Protein AF-A0AAD9HH23-F1 (afdb_monomer_lite)

Sequence (76 aa):
MLFKFYVLLISILAAELVTARTCIGAGIQCYYPKGRCAATCYSLDCVCPDTRAALGGSLEKSKCIDIFKAWGRHPC

Secondary structure (DSSP, 8-state):
--HHHHHHHHHHHGGGSS-----SSEEEEEEETTEEEEEEESSTT----SEEGGGTEE--EEEEE-HHHHHTS-B-

Organism: NCBI:txid1216348

pLDDT: mean 72.65, std 16.54, range [40.69, 92.31]

Radius of gyration: 15.16 Å; chains: 1; bounding box: 23×37×47 Å

Foldseek 3Di:
DVVVVVVVVVVVVVVQADDPQFDDQFKKKWDAPQDIAIDQHPDRNRGDDQFDVVRPTGTPGMDTHGNVVRVPTHHD

Structure (mmCIF, N/CA/C/O backbone):
data_AF-A0AAD9HH23-F1
#
_entry.id   AF-A0AAD9HH23-F1
#
loop_
_atom_site.group_PDB
_atom_site.id
_atom_site.type_symbol
_atom_site.label_atom_id
_atom_site.label_alt_id
_atom_site.label_comp_id
_atom_site.label_asym_id
_atom_site.label_entity_id
_atom_site.label_seq_id
_atom_site.pdbx_PDB_ins_code
_atom_site.Cartn_x
_atom_site.Cartn_y
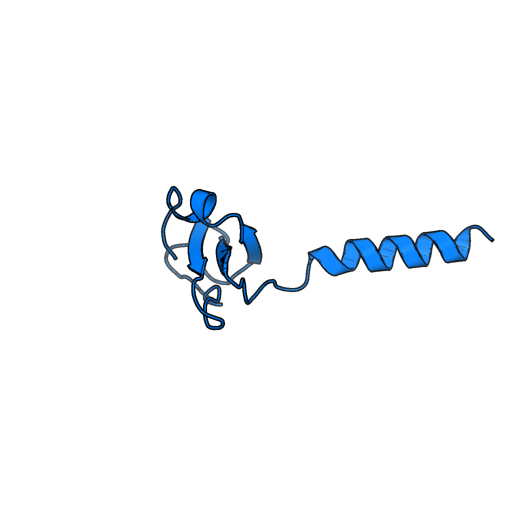_atom_site.Cartn_z
_atom_site.occupancy
_atom_site.B_iso_or_equiv
_atom_site.auth_seq_id
_atom_site.auth_comp_id
_atom_site.auth_asym_id
_atom_site.auth_atom_id
_atom_site.pdbx_PDB_model_num
ATOM 1 N N . MET A 1 1 ? -0.933 23.336 33.986 1.00 48.72 1 MET A N 1
ATOM 2 C CA . MET A 1 1 ? -1.469 21.977 33.724 1.00 48.72 1 MET A CA 1
ATOM 3 C C . MET A 1 1 ? -1.963 21.757 32.283 1.00 48.72 1 MET A C 1
ATOM 5 O O . MET A 1 1 ? -2.170 20.609 31.930 1.00 48.72 1 MET A O 1
ATOM 9 N N . LEU A 1 2 ? -2.070 22.781 31.416 1.00 51.41 2 LEU A N 1
ATOM 10 C CA . LEU A 1 2 ? -2.458 22.607 29.997 1.00 51.41 2 LEU A CA 1
ATOM 11 C C . LEU A 1 2 ? -1.372 21.981 29.096 1.00 51.41 2 LEU A C 1
ATOM 13 O O . LEU A 1 2 ? -1.688 21.271 28.147 1.00 51.41 2 LEU A O 1
ATOM 17 N N . PHE A 1 3 ? -0.092 22.218 29.395 1.00 47.34 3 PHE A N 1
ATOM 18 C CA . PHE A 1 3 ? 1.022 21.825 28.516 1.00 47.34 3 PHE A CA 1
ATOM 19 C C . PHE A 1 3 ? 1.200 20.300 28.389 1.00 47.34 3 PHE A C 1
ATOM 21 O O . PHE A 1 3 ? 1.603 19.804 27.344 1.00 47.34 3 PHE A O 1
ATOM 28 N N . LYS A 1 4 ? 0.846 19.539 29.435 1.00 49.03 4 LYS A N 1
ATOM 29 C CA . LYS A 1 4 ? 0.947 18.069 29.440 1.00 49.03 4 LYS A CA 1
ATOM 30 C C . LYS A 1 4 ? -0.141 17.390 28.599 1.00 49.03 4 LYS A C 1
ATOM 32 O O . LYS A 1 4 ? 0.102 16.315 28.067 1.00 49.03 4 LYS A O 1
ATOM 37 N N . PHE A 1 5 ? -1.305 18.026 28.448 1.00 54.03 5 PHE A N 1
ATOM 38 C CA . PHE A 1 5 ? -2.414 17.498 27.644 1.00 54.03 5 PHE A CA 1
ATOM 39 C C . PHE A 1 5 ? -2.137 17.624 26.140 1.00 54.03 5 PHE A C 1
ATOM 41 O O . PHE A 1 5 ? -2.429 16.709 25.376 1.00 54.03 5 PHE A O 1
ATOM 48 N N . TYR A 1 6 ? -1.506 18.729 25.727 1.00 52.62 6 TYR A N 1
ATOM 49 C CA . TYR A 1 6 ? -1.145 18.969 24.327 1.00 52.62 6 TYR A CA 1
ATOM 50 C C . TYR A 1 6 ? -0.071 18.007 23.816 1.00 52.62 6 TYR A C 1
ATOM 52 O O . TYR A 1 6 ? -0.190 17.492 22.709 1.00 52.62 6 TYR A O 1
ATOM 60 N N . VAL A 1 7 ? 0.945 17.711 24.632 1.00 55.66 7 VAL A N 1
ATOM 61 C CA . VAL A 1 7 ? 1.997 16.751 24.259 1.00 55.66 7 VAL A CA 1
ATOM 62 C C . VAL A 1 7 ? 1.414 15.346 24.075 1.00 55.66 7 VAL A C 1
ATOM 64 O O . VAL A 1 7 ? 1.770 14.671 23.116 1.00 55.66 7 VAL A O 1
ATOM 67 N N . LEU A 1 8 ? 0.455 14.944 24.920 1.00 53.56 8 LEU A N 1
ATOM 68 C CA . LEU A 1 8 ? -0.225 13.653 24.789 1.00 53.56 8 LEU A CA 1
ATOM 69 C C . LEU A 1 8 ? -1.075 13.571 23.507 1.00 53.56 8 LEU A C 1
ATOM 71 O O . LEU A 1 8 ? -1.055 12.550 22.827 1.00 53.56 8 LEU A O 1
ATOM 75 N N . LEU A 1 9 ? -1.779 14.652 23.143 1.00 50.94 9 LEU A N 1
ATOM 76 C CA . LEU A 1 9 ? -2.579 14.709 21.911 1.00 50.94 9 LEU A CA 1
ATOM 77 C C . LEU A 1 9 ? -1.714 14.623 20.641 1.00 50.94 9 LEU A C 1
ATOM 79 O O . LEU A 1 9 ? -2.095 13.958 19.680 1.00 50.94 9 LEU A O 1
ATOM 83 N N . ILE A 1 10 ? -0.538 15.260 20.642 1.00 51.12 10 ILE A N 1
ATOM 84 C CA . ILE A 1 10 ? 0.394 15.239 19.502 1.00 51.12 10 ILE A CA 1
ATOM 85 C C . ILE A 1 10 ? 0.998 13.837 19.314 1.00 51.12 10 ILE A C 1
ATOM 87 O O . ILE A 1 10 ? 1.175 13.394 18.180 1.00 51.12 10 ILE A O 1
ATOM 91 N N . SER A 1 11 ? 1.250 13.098 20.401 1.00 47.66 11 SER A N 1
ATOM 92 C CA . SER A 1 11 ? 1.711 11.705 20.320 1.00 47.66 11 SER A CA 1
ATOM 93 C C . SER A 1 11 ? 0.658 10.755 19.735 1.00 47.66 11 SER A C 1
ATOM 95 O O . SER A 1 11 ? 1.022 9.802 19.053 1.00 47.66 11 SER A O 1
ATOM 97 N N . ILE A 1 12 ? -0.636 11.019 19.958 1.00 49.28 12 ILE A N 1
ATOM 98 C CA . ILE A 1 12 ? -1.729 10.186 19.427 1.00 49.28 12 ILE A CA 1
ATOM 99 C C . ILE A 1 12 ? -1.944 10.455 17.928 1.00 49.28 12 ILE A C 1
ATOM 101 O O . ILE A 1 12 ? -2.141 9.508 17.172 1.00 49.28 12 ILE A O 1
ATOM 105 N N . LEU A 1 13 ? -1.820 11.707 17.464 1.00 42.69 13 LEU A N 1
ATOM 106 C CA . LEU A 1 13 ? -1.892 12.019 16.026 1.00 42.69 13 LEU A CA 1
ATOM 107 C C . LEU A 1 13 ? -0.673 11.502 15.240 1.00 42.69 13 LEU A C 1
ATOM 109 O O . LEU A 1 13 ? -0.796 11.154 14.067 1.00 42.69 13 LEU A O 1
ATOM 113 N N . ALA A 1 14 ? 0.502 11.410 15.871 1.00 41.09 14 ALA A N 1
ATOM 114 C CA . ALA A 1 14 ? 1.705 10.865 15.237 1.00 41.09 14 ALA A CA 1
ATOM 115 C C . ALA A 1 14 ? 1.662 9.333 15.046 1.00 41.09 14 ALA A C 1
ATOM 117 O O . ALA A 1 14 ? 2.426 8.795 14.243 1.00 41.09 14 ALA A O 1
ATOM 118 N N . ALA A 1 15 ? 0.751 8.629 15.727 1.00 41.91 15 ALA A N 1
ATOM 119 C CA . ALA A 1 15 ? 0.541 7.194 15.535 1.00 41.91 15 ALA A CA 1
ATOM 120 C C . ALA A 1 15 ? -0.177 6.856 14.211 1.00 41.91 15 ALA A C 1
ATOM 122 O O . ALA A 1 15 ? -0.181 5.700 13.797 1.00 41.91 15 ALA A O 1
ATOM 123 N N . GLU A 1 16 ? -0.741 7.841 13.500 1.00 42.38 16 GLU A N 1
ATOM 124 C CA . GLU A 1 16 ? -1.478 7.603 12.248 1.00 42.38 16 GLU A CA 1
ATOM 125 C C . GLU A 1 16 ? -0.603 7.589 10.980 1.00 42.38 16 GLU A C 1
ATOM 127 O O . GLU A 1 16 ? -1.118 7.407 9.867 1.00 42.38 16 GLU A O 1
ATOM 132 N N . LEU A 1 17 ? 0.714 7.782 11.113 1.00 40.69 17 LEU A N 1
ATOM 133 C CA . LEU A 1 17 ? 1.630 7.861 9.968 1.00 40.69 17 LEU A CA 1
ATOM 134 C C . LEU A 1 17 ? 2.575 6.663 9.820 1.00 40.69 17 LEU A C 1
ATOM 136 O O . LEU A 1 17 ? 3.190 6.495 8.768 1.00 40.69 17 LEU A O 1
ATOM 140 N N . VAL A 1 18 ? 2.657 5.793 10.826 1.00 46.09 18 VAL A N 1
ATOM 141 C CA . VAL A 1 18 ? 3.537 4.621 10.801 1.00 46.09 18 VAL A CA 1
ATOM 142 C C . VAL A 1 18 ? 2.755 3.413 10.293 1.00 46.09 18 VAL A C 1
ATOM 144 O O . VAL A 1 18 ? 2.115 2.689 11.045 1.00 46.09 18 VAL A O 1
ATOM 147 N N . THR A 1 19 ? 2.809 3.231 8.973 1.00 47.97 19 THR A N 1
ATOM 148 C CA . THR A 1 19 ? 2.891 1.920 8.314 1.00 47.97 19 THR A CA 1
ATOM 149 C C . THR A 1 19 ? 2.069 0.800 8.959 1.00 47.97 19 THR A C 1
ATOM 151 O O . THR A 1 19 ? 2.618 -0.080 9.625 1.00 47.97 19 THR A O 1
ATOM 154 N N . ALA A 1 20 ? 0.779 0.718 8.639 1.00 52.41 20 ALA A N 1
ATOM 155 C CA . ALA A 1 20 ? 0.154 -0.598 8.567 1.00 52.41 20 ALA A CA 1
ATOM 156 C C . ALA A 1 20 ? 0.758 -1.310 7.348 1.00 52.41 20 ALA A C 1
ATOM 158 O O . ALA A 1 20 ? 0.198 -1.295 6.252 1.00 52.41 20 ALA A O 1
ATOM 159 N N . ARG A 1 21 ? 1.998 -1.790 7.497 1.00 54.34 21 ARG A N 1
ATOM 160 C CA . ARG A 1 21 ? 2.658 -2.643 6.509 1.00 54.34 21 ARG A CA 1
ATOM 161 C C . ARG A 1 21 ? 1.991 -4.005 6.490 1.00 54.34 21 ARG A C 1
ATOM 163 O O . ARG A 1 21 ? 2.007 -4.620 5.449 1.00 54.34 21 ARG A O 1
ATOM 170 N N . THR A 1 22 ? 1.363 -4.418 7.585 1.00 57.50 22 THR A N 1
ATOM 171 C CA . THR A 1 22 ? 0.643 -5.679 7.715 1.00 57.50 22 THR A CA 1
ATOM 172 C C . THR A 1 22 ? -0.796 -5.408 8.150 1.00 57.50 22 THR A C 1
ATOM 174 O O . THR A 1 22 ? -1.056 -4.567 9.011 1.00 57.50 22 THR A O 1
ATOM 177 N N . CYS A 1 23 ? -1.746 -6.111 7.536 1.00 68.75 23 CYS A N 1
ATOM 178 C CA . CYS A 1 23 ? -3.161 -6.079 7.901 1.00 68.75 23 CYS A CA 1
ATOM 179 C C . CYS A 1 23 ? -3.631 -7.525 8.037 1.00 68.75 23 CYS A C 1
ATOM 181 O O . CYS A 1 23 ? -3.629 -8.250 7.055 1.00 68.75 23 CYS A O 1
ATOM 183 N N . ILE A 1 24 ? -3.994 -7.976 9.236 1.00 64.62 24 ILE A N 1
ATOM 184 C CA . ILE A 1 24 ? -4.371 -9.380 9.468 1.00 64.62 24 ILE A CA 1
ATOM 185 C C . ILE A 1 24 ? -5.892 -9.491 9.431 1.00 64.62 24 ILE A C 1
ATOM 187 O O . ILE A 1 24 ? -6.571 -8.757 10.146 1.00 64.62 24 ILE A O 1
ATOM 191 N N . GLY A 1 25 ? -6.430 -10.398 8.609 1.00 64.69 25 GLY A N 1
ATOM 192 C CA . GLY A 1 25 ? -7.879 -10.626 8.514 1.00 64.69 25 GLY A CA 1
ATOM 193 C C . GLY A 1 25 ? -8.652 -9.444 7.920 1.00 64.69 25 GLY A C 1
ATOM 194 O O . GLY A 1 25 ? -9.847 -9.292 8.159 1.00 64.69 25 GLY A O 1
ATOM 195 N N . ALA A 1 26 ? -7.962 -8.588 7.170 1.00 78.69 26 ALA A N 1
ATOM 196 C CA . ALA A 1 26 ? -8.481 -7.345 6.614 1.00 78.69 26 ALA A CA 1
ATOM 197 C C . ALA A 1 26 ? -8.003 -7.182 5.162 1.00 78.69 26 ALA A C 1
ATOM 199 O O . ALA A 1 26 ? -7.393 -8.075 4.585 1.00 78.69 26 ALA A O 1
ATOM 200 N N . GLY A 1 27 ? -8.288 -6.048 4.536 1.00 83.50 27 GLY A N 1
ATOM 201 C CA . GLY A 1 27 ? -7.601 -5.616 3.325 1.00 83.50 27 GLY A CA 1
ATOM 202 C C . GLY A 1 27 ? -6.514 -4.592 3.637 1.00 83.50 27 GLY A C 1
ATOM 203 O O . GLY A 1 27 ? -6.576 -3.897 4.649 1.00 83.50 27 GLY A O 1
ATOM 204 N N . ILE A 1 28 ? -5.545 -4.437 2.747 1.00 86.19 28 ILE A N 1
ATOM 205 C CA . ILE A 1 28 ? -4.572 -3.344 2.772 1.00 86.19 28 ILE A CA 1
ATOM 206 C C . ILE A 1 28 ? -4.803 -2.444 1.564 1.00 86.19 28 ILE A C 1
ATOM 208 O O . ILE A 1 28 ? -5.061 -2.930 0.469 1.00 86.19 28 ILE A O 1
ATOM 212 N N . GLN A 1 29 ? -4.738 -1.129 1.752 1.00 88.94 29 GLN A N 1
ATOM 213 C CA . GLN A 1 29 ? -4.764 -0.143 0.680 1.00 88.94 29 GLN A CA 1
ATOM 214 C C . GLN A 1 29 ? -3.449 0.636 0.647 1.00 88.94 29 GLN A C 1
ATOM 216 O O . GLN A 1 29 ? -3.079 1.277 1.630 1.00 88.94 29 GLN A O 1
ATOM 221 N N . CYS A 1 30 ? -2.807 0.633 -0.517 1.00 88.56 30 CYS A N 1
ATOM 222 C CA . CYS A 1 30 ? -1.528 1.274 -0.787 1.00 88.56 30 CYS A CA 1
ATOM 223 C C . CYS A 1 30 ? -1.734 2.513 -1.663 1.00 88.56 30 CYS A C 1
ATOM 225 O O . CYS A 1 30 ? -2.515 2.483 -2.620 1.00 88.56 30 CYS A O 1
ATOM 227 N N . TYR A 1 31 ? -1.035 3.593 -1.334 1.00 90.19 31 TYR A N 1
ATOM 228 C CA . TYR A 1 31 ? -1.078 4.878 -2.021 1.00 90.19 31 TYR A CA 1
ATOM 229 C C . TYR A 1 31 ? 0.284 5.181 -2.639 1.00 90.19 31 TYR A C 1
ATOM 231 O O . TYR A 1 31 ? 1.309 5.066 -1.970 1.00 90.19 31 TYR A O 1
ATOM 239 N N . TYR A 1 32 ? 0.260 5.565 -3.909 1.00 91.31 32 TYR A N 1
ATOM 240 C CA . TYR A 1 32 ? 1.414 5.904 -4.730 1.00 91.31 32 TYR A CA 1
ATOM 241 C C . TYR A 1 32 ? 1.136 7.218 -5.483 1.00 91.31 32 TYR A C 1
ATOM 243 O O . TYR A 1 32 ? -0.036 7.575 -5.660 1.00 91.31 32 TYR A O 1
ATOM 251 N N . PRO A 1 33 ? 2.165 7.875 -6.051 1.00 92.31 33 PRO A N 1
ATOM 252 C CA . PRO A 1 33 ? 2.031 9.221 -6.612 1.00 92.31 33 PRO A CA 1
ATOM 253 C C . PRO A 1 33 ? 0.970 9.362 -7.710 1.00 92.31 33 PRO A C 1
ATOM 255 O O . PRO A 1 33 ? 0.362 10.417 -7.872 1.00 92.31 33 PRO A O 1
ATOM 258 N N . LYS A 1 34 ? 0.745 8.305 -8.499 1.00 91.69 34 LYS A N 1
ATOM 259 C CA . LYS A 1 34 ? -0.208 8.303 -9.622 1.00 91.69 34 LYS A CA 1
ATOM 260 C C . LYS A 1 34 ? -1.434 7.431 -9.379 1.00 91.69 34 LYS A C 1
ATOM 262 O O . LYS A 1 34 ? -2.252 7.274 -10.283 1.00 91.69 34 LYS A O 1
ATOM 267 N N . GLY A 1 35 ? -1.592 6.842 -8.194 1.00 90.62 35 GLY A N 1
ATOM 268 C CA . GLY A 1 35 ? -2.760 6.013 -7.933 1.00 90.62 35 GLY A CA 1
ATOM 269 C C . GLY A 1 35 ? -2.715 5.217 -6.642 1.00 90.62 35 GLY A C 1
ATOM 270 O O . GLY A 1 35 ? -1.889 5.407 -5.760 1.00 90.62 35 GLY A O 1
ATOM 271 N N . ARG A 1 36 ? -3.667 4.300 -6.516 1.00 90.31 36 ARG A N 1
ATOM 272 C CA . ARG A 1 36 ? -3.833 3.474 -5.322 1.00 90.31 36 ARG A CA 1
ATOM 273 C C . ARG A 1 36 ? -4.205 2.058 -5.715 1.00 90.31 36 ARG A C 1
ATOM 275 O O . ARG A 1 36 ? -4.931 1.867 -6.688 1.00 90.31 36 ARG A O 1
ATOM 282 N N . CYS A 1 37 ? -3.767 1.092 -4.925 1.00 87.38 37 CYS A N 1
ATOM 283 C CA . CYS A 1 37 ? -4.190 -0.297 -5.052 1.00 87.38 37 CYS A CA 1
ATOM 284 C C . CYS A 1 37 ? -4.658 -0.841 -3.705 1.00 87.38 37 CYS A C 1
ATOM 286 O O . CYS A 1 37 ? -4.462 -0.193 -2.674 1.00 87.38 37 CYS A O 1
ATOM 288 N N . ALA A 1 38 ? -5.315 -1.994 -3.707 1.00 88.88 38 ALA A N 1
ATOM 289 C CA . ALA A 1 38 ? -5.621 -2.727 -2.495 1.00 88.88 38 ALA A CA 1
ATOM 290 C C . ALA A 1 38 ? -5.463 -4.237 -2.686 1.00 88.88 38 ALA A C 1
ATOM 292 O O . ALA A 1 38 ? -5.684 -4.743 -3.780 1.00 88.88 38 ALA A O 1
ATOM 293 N N . ALA A 1 39 ? -5.132 -4.947 -1.613 1.00 84.19 39 ALA A N 1
ATOM 294 C CA . ALA A 1 39 ? -5.094 -6.405 -1.573 1.00 84.19 39 ALA A CA 1
ATOM 295 C C . ALA A 1 39 ? -5.884 -6.927 -0.372 1.00 84.19 39 ALA A C 1
ATOM 297 O O . ALA A 1 39 ? -5.991 -6.261 0.658 1.00 84.19 39 ALA A O 1
ATOM 298 N N . THR A 1 40 ? -6.452 -8.122 -0.508 1.00 83.62 40 THR A N 1
ATOM 299 C CA . THR A 1 40 ? -7.028 -8.869 0.614 1.00 83.62 40 THR A CA 1
ATOM 300 C C . THR A 1 40 ? -5.936 -9.613 1.359 1.00 83.62 40 THR A C 1
ATOM 302 O O . THR A 1 40 ? -5.167 -10.353 0.749 1.00 83.62 40 THR A O 1
ATOM 305 N N . CYS A 1 41 ? -5.912 -9.468 2.675 1.00 77.69 41 CYS A N 1
ATOM 306 C CA . CYS A 1 41 ? -4.872 -9.996 3.532 1.00 77.69 41 CYS A CA 1
ATOM 307 C C . CYS A 1 41 ? -5.419 -11.091 4.449 1.00 77.69 41 CYS A C 1
ATOM 309 O O . CYS A 1 41 ? -5.912 -10.830 5.549 1.00 77.69 41 CYS A O 1
ATOM 311 N N . TYR A 1 42 ? -5.328 -12.336 3.982 1.00 72.25 42 TYR A 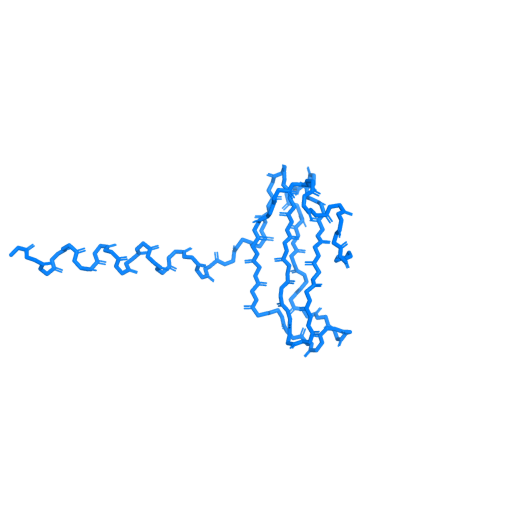N 1
ATOM 312 C CA . TYR A 1 42 ? -5.689 -13.519 4.772 1.00 72.25 42 TYR A CA 1
ATOM 313 C C . TYR A 1 42 ? -4.527 -14.027 5.638 1.00 72.25 42 TYR A C 1
ATOM 315 O O . TYR A 1 42 ? -4.749 -14.782 6.580 1.00 72.25 42 TYR A O 1
ATOM 323 N N . SER A 1 43 ? -3.299 -13.601 5.330 1.00 66.50 43 SER A N 1
ATOM 324 C CA . SER A 1 43 ? -2.063 -13.985 6.012 1.00 66.50 43 SER A CA 1
ATOM 325 C C . SER A 1 43 ? -1.304 -12.765 6.545 1.00 66.50 43 SER A C 1
ATOM 327 O O . SER A 1 43 ? -1.525 -11.629 6.119 1.00 66.50 43 SER A O 1
ATOM 329 N N . LEU A 1 44 ? -0.390 -13.023 7.486 1.00 65.12 44 LEU A N 1
ATOM 330 C CA . LEU A 1 44 ? 0.509 -12.028 8.087 1.00 65.12 44 LEU A CA 1
ATOM 331 C C . LEU A 1 44 ? 1.434 -11.349 7.061 1.00 65.12 44 LEU A C 1
ATOM 333 O O . LEU A 1 44 ? 1.890 -10.235 7.303 1.00 65.12 44 LEU A O 1
ATOM 337 N N . ASP A 1 45 ? 1.665 -11.993 5.917 1.00 66.88 45 ASP A N 1
ATOM 338 C CA . ASP A 1 45 ? 2.607 -11.556 4.877 1.00 66.88 45 ASP A CA 1
ATOM 339 C C . ASP A 1 45 ? 2.016 -10.541 3.891 1.00 66.88 45 ASP A C 1
ATOM 341 O O . ASP A 1 45 ? 2.655 -10.158 2.911 1.00 66.88 45 ASP A O 1
ATOM 345 N N . CYS A 1 46 ? 0.777 -10.107 4.111 1.00 74.31 46 CYS A N 1
ATOM 346 C CA . CYS A 1 46 ? 0.136 -9.154 3.223 1.00 74.31 46 CYS A CA 1
ATOM 347 C C . CYS A 1 46 ? 0.666 -7.739 3.463 1.00 74.31 46 CYS A C 1
ATOM 349 O O . CYS A 1 46 ? 0.268 -7.061 4.418 1.00 74.31 46 CYS A O 1
ATOM 351 N N . VAL A 1 47 ? 1.553 -7.309 2.566 1.00 79.75 47 VAL A N 1
ATOM 352 C CA . VAL A 1 47 ? 2.253 -6.028 2.638 1.00 79.75 47 VAL A CA 1
ATOM 353 C C . VAL A 1 47 ? 2.098 -5.201 1.366 1.00 79.75 47 VAL A C 1
ATOM 355 O O . VAL A 1 47 ? 1.962 -5.733 0.265 1.00 79.75 47 VAL A O 1
ATOM 358 N N . CYS A 1 48 ? 2.134 -3.874 1.507 1.00 84.44 48 CYS A N 1
ATOM 359 C CA . CYS A 1 48 ? 2.237 -2.983 0.353 1.00 84.44 48 CYS A CA 1
ATOM 360 C C . CYS A 1 48 ? 3.641 -3.076 -0.254 1.00 84.44 48 CYS A C 1
ATOM 362 O O . CYS A 1 48 ? 4.610 -2.930 0.494 1.00 84.44 48 CYS A O 1
ATOM 364 N N . PRO A 1 49 ? 3.780 -3.228 -1.582 1.00 85.06 49 PRO A N 1
ATOM 365 C CA . PRO A 1 49 ? 5.091 -3.158 -2.207 1.00 85.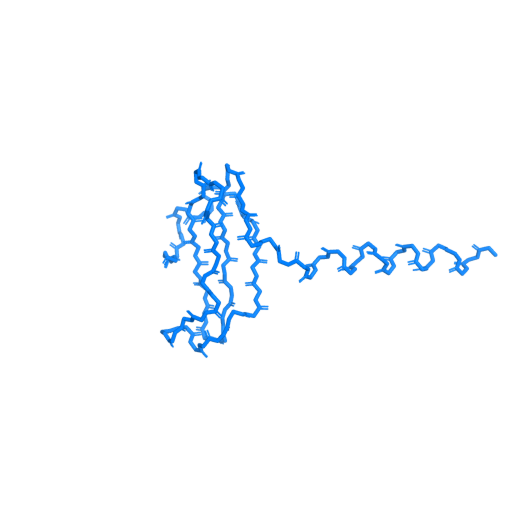06 49 PRO A CA 1
ATOM 366 C C . PRO A 1 49 ? 5.679 -1.752 -2.037 1.00 85.06 49 PRO A C 1
ATOM 368 O O . PRO A 1 49 ? 4.989 -0.757 -2.279 1.00 85.06 49 PRO A O 1
ATOM 371 N N . ASP A 1 50 ? 6.954 -1.661 -1.648 1.00 84.12 50 ASP A N 1
ATOM 372 C CA . ASP A 1 50 ? 7.623 -0.374 -1.404 1.00 84.12 50 ASP A CA 1
ATOM 373 C C . ASP A 1 50 ? 7.706 0.490 -2.673 1.00 84.12 50 ASP A C 1
ATOM 375 O O . ASP A 1 50 ? 7.764 1.714 -2.589 1.00 84.12 50 ASP A O 1
ATOM 379 N N . THR A 1 51 ? 7.673 -0.127 -3.858 1.00 85.19 51 THR A N 1
ATOM 380 C CA . THR A 1 51 ? 7.644 0.567 -5.151 1.00 85.19 51 THR A CA 1
ATOM 381 C C . THR A 1 51 ? 6.672 -0.093 -6.123 1.00 85.19 51 THR A C 1
ATOM 383 O O . THR A 1 51 ? 6.563 -1.315 -6.209 1.00 85.19 51 THR A O 1
ATOM 386 N N . ARG A 1 52 ? 5.965 0.731 -6.900 1.00 86.69 52 ARG A N 1
ATOM 387 C CA . ARG A 1 52 ? 5.099 0.299 -7.999 1.00 86.69 52 ARG A CA 1
ATOM 388 C C . ARG A 1 52 ? 5.244 1.279 -9.159 1.00 86.69 52 ARG A C 1
ATOM 390 O O . ARG A 1 52 ? 4.621 2.339 -9.186 1.00 86.69 52 ARG A O 1
ATOM 397 N N . ALA A 1 53 ? 6.071 0.915 -10.140 1.00 89.00 53 ALA A N 1
ATOM 398 C CA . ALA A 1 53 ? 6.366 1.766 -11.298 1.00 89.00 53 ALA A CA 1
ATOM 399 C C . ALA A 1 53 ? 5.092 2.190 -12.053 1.00 89.00 53 ALA A C 1
ATOM 401 O O . ALA A 1 53 ? 4.931 3.362 -12.389 1.00 89.00 53 ALA A O 1
ATOM 402 N N . ALA A 1 54 ? 4.139 1.264 -12.216 1.00 87.50 54 ALA A N 1
A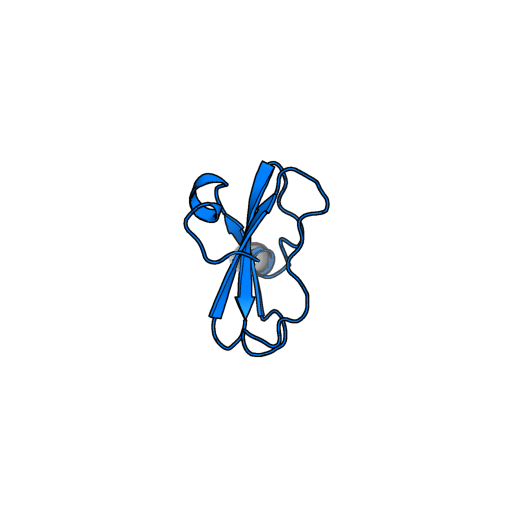TOM 403 C CA . ALA A 1 54 ? 2.844 1.528 -12.845 1.00 87.50 54 ALA A CA 1
ATOM 404 C C . ALA A 1 54 ? 2.009 2.605 -12.123 1.00 87.50 54 ALA A C 1
ATOM 406 O O . ALA A 1 54 ? 1.188 3.263 -12.755 1.00 87.50 54 ALA A O 1
ATOM 407 N N . LEU A 1 55 ? 2.228 2.812 -10.818 1.00 88.19 55 LEU A N 1
ATOM 408 C CA . LEU A 1 55 ? 1.533 3.822 -10.014 1.00 88.19 55 LEU A CA 1
ATOM 409 C C . LEU A 1 55 ? 2.431 5.011 -9.637 1.00 88.19 55 LEU A C 1
ATOM 411 O O . LEU A 1 55 ? 2.083 5.792 -8.756 1.00 88.19 55 LEU A O 1
ATOM 415 N N . GLY A 1 56 ? 3.551 5.204 -10.336 1.00 89.94 56 GLY A N 1
ATOM 416 C CA . GLY A 1 56 ? 4.375 6.406 -10.204 1.00 89.94 56 GLY A CA 1
ATOM 417 C C . GLY A 1 56 ? 5.543 6.309 -9.227 1.00 89.94 56 GLY A C 1
ATOM 418 O O . GLY A 1 56 ? 6.181 7.329 -8.995 1.00 89.94 56 GLY A O 1
ATOM 419 N N . GLY A 1 57 ? 5.862 5.120 -8.704 1.00 88.88 57 GLY A N 1
ATOM 420 C CA . GLY A 1 57 ? 7.096 4.896 -7.945 1.00 88.88 57 GLY A CA 1
ATOM 421 C C . GLY A 1 57 ? 6.854 4.460 -6.506 1.00 88.88 57 GLY A C 1
ATOM 422 O O . GLY A 1 57 ? 6.176 3.461 -6.278 1.00 88.88 57 GLY A O 1
ATOM 423 N N . SER A 1 58 ? 7.479 5.147 -5.554 1.00 89.75 58 SER A N 1
ATOM 424 C CA . SER A 1 58 ? 7.543 4.724 -4.152 1.00 89.75 58 SER A CA 1
ATOM 425 C C . SER A 1 58 ? 6.201 4.806 -3.429 1.00 89.75 58 SER A C 1
ATOM 427 O O . SER A 1 58 ? 5.376 5.671 -3.716 1.00 89.75 58 SER A O 1
ATOM 429 N N . LEU A 1 59 ? 5.997 3.897 -2.477 1.00 85.62 59 LEU A N 1
ATOM 430 C CA . LEU A 1 59 ? 4.858 3.894 -1.570 1.00 85.62 59 LEU A CA 1
ATOM 431 C C . LEU A 1 59 ? 4.861 5.177 -0.734 1.00 85.62 59 LEU A C 1
ATOM 433 O O . LEU A 1 59 ? 5.804 5.442 0.007 1.00 85.62 59 LEU A O 1
ATOM 437 N N . GLU A 1 60 ? 3.783 5.945 -0.821 1.00 88.31 60 GLU A N 1
ATOM 438 C CA . GLU A 1 60 ? 3.608 7.166 -0.029 1.00 88.31 60 GLU A CA 1
ATOM 439 C C . GLU A 1 60 ? 2.924 6.861 1.302 1.00 88.31 60 GLU A C 1
ATOM 441 O O . GLU A 1 60 ? 3.248 7.442 2.337 1.00 88.31 60 GLU A O 1
ATOM 446 N N . LYS A 1 61 ? 1.953 5.941 1.282 1.00 85.62 61 LYS A N 1
ATOM 447 C CA . LYS A 1 61 ? 1.185 5.549 2.465 1.00 85.62 61 LYS A CA 1
ATOM 448 C C . LYS A 1 61 ? 0.553 4.176 2.289 1.00 85.62 61 LYS A C 1
ATOM 450 O O . LYS A 1 61 ? 0.140 3.804 1.194 1.00 85.62 61 LYS A O 1
ATOM 455 N N . SER A 1 62 ? 0.368 3.467 3.395 1.00 84.44 62 SER A N 1
ATOM 456 C CA . SER A 1 62 ? -0.515 2.305 3.476 1.00 84.44 62 SER A CA 1
ATOM 457 C C . SER A 1 62 ? -1.567 2.497 4.567 1.00 84.44 62 SER A C 1
ATOM 459 O O . SER A 1 62 ? -1.386 3.285 5.498 1.00 84.44 62 SER A O 1
ATOM 461 N N . LYS A 1 63 ? -2.698 1.801 4.447 1.00 84.00 63 LYS A N 1
ATOM 462 C CA . LYS A 1 63 ? -3.691 1.685 5.519 1.00 84.00 63 LYS A CA 1
ATOM 463 C C . LYS A 1 63 ? -4.408 0.344 5.453 1.00 84.00 63 LYS A C 1
ATOM 465 O O . LYS A 1 63 ? -4.666 -0.148 4.354 1.00 84.00 63 LYS A O 1
ATOM 470 N N . CYS A 1 64 ? -4.824 -0.187 6.597 1.00 83.31 64 CYS A N 1
ATOM 471 C CA . CYS A 1 64 ? -5.777 -1.291 6.603 1.00 83.31 64 CYS A CA 1
ATOM 472 C C . CYS A 1 64 ? -7.174 -0.791 6.234 1.00 83.31 64 CYS A C 1
ATOM 474 O O . CYS A 1 64 ? -7.601 0.302 6.614 1.00 83.31 64 CYS A O 1
ATOM 476 N N . ILE A 1 65 ? -7.881 -1.592 5.455 1.00 83.75 65 ILE A N 1
ATOM 477 C CA . ILE A 1 65 ? -9.271 -1.401 5.071 1.00 83.75 65 ILE A CA 1
ATOM 478 C C . ILE A 1 65 ? -10.042 -2.677 5.368 1.00 83.75 65 ILE A C 1
ATOM 480 O O . ILE A 1 65 ? -9.466 -3.744 5.533 1.00 83.75 65 ILE A O 1
ATOM 484 N N . ASP A 1 66 ? -11.360 -2.574 5.410 1.00 83.44 66 ASP A N 1
ATOM 485 C CA . ASP A 1 66 ? -12.213 -3.754 5.478 1.00 83.44 66 ASP A CA 1
ATOM 486 C C . ASP A 1 66 ? -11.957 -4.684 4.273 1.00 83.44 66 ASP A C 1
ATOM 488 O O . ASP A 1 66 ? -11.732 -4.207 3.153 1.00 83.44 66 ASP A O 1
ATOM 492 N N . ILE A 1 67 ? -11.994 -5.999 4.488 1.00 81.31 67 ILE A N 1
ATOM 493 C CA . ILE A 1 67 ? -11.746 -6.996 3.443 1.00 81.31 67 ILE A CA 1
ATOM 494 C C . ILE A 1 67 ? -12.729 -6.866 2.270 1.00 81.31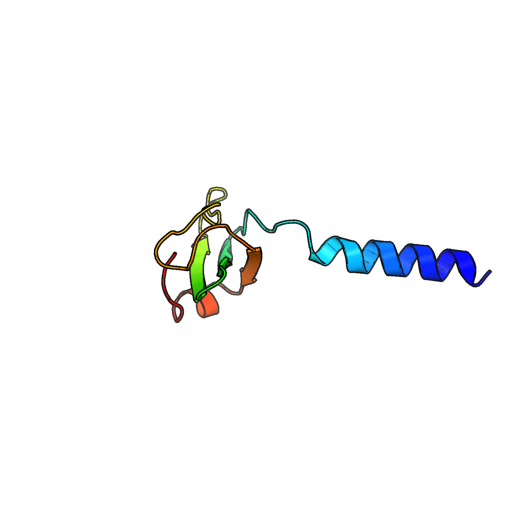 67 ILE A C 1
ATOM 496 O O . ILE A 1 67 ? -12.326 -6.958 1.108 1.00 81.31 67 ILE A O 1
ATOM 500 N N . PHE A 1 68 ? -13.988 -6.512 2.548 1.00 80.56 68 PHE A N 1
ATOM 501 C CA . PHE A 1 68 ? -14.999 -6.270 1.518 1.00 80.56 68 PHE A CA 1
ATOM 502 C C . PHE A 1 68 ? -14.693 -5.006 0.709 1.00 80.56 68 PHE A C 1
ATOM 504 O O . PHE A 1 68 ? -14.983 -4.930 -0.485 1.00 80.56 68 PHE A O 1
ATOM 511 N N . LYS A 1 69 ? -14.042 -4.011 1.328 1.00 80.62 69 LYS A N 1
ATOM 512 C CA . LYS A 1 69 ? -13.589 -2.804 0.623 1.00 80.62 69 LYS A CA 1
ATOM 513 C C . LYS A 1 69 ? -12.396 -3.086 -0.285 1.00 80.62 69 LYS A C 1
ATOM 515 O O . LYS A 1 69 ? -12.228 -2.337 -1.242 1.00 80.62 69 LYS A O 1
ATOM 520 N N . ALA A 1 70 ? -11.581 -4.106 -0.009 1.00 79.00 70 ALA A N 1
ATOM 521 C CA . ALA A 1 70 ? -10.462 -4.489 -0.871 1.00 79.00 70 ALA A CA 1
ATOM 522 C C . ALA A 1 70 ? -10.922 -5.223 -2.138 1.00 79.00 70 ALA A C 1
ATOM 524 O O . ALA A 1 70 ? -10.386 -4.955 -3.208 1.00 79.00 70 ALA A O 1
ATOM 525 N N . TRP A 1 71 ? -11.957 -6.064 -2.042 1.00 77.44 71 TRP A N 1
ATOM 526 C CA . TRP A 1 71 ? -12.506 -6.826 -3.176 1.00 77.44 71 TRP A CA 1
ATOM 527 C C . TRP A 1 71 ? -12.944 -5.963 -4.369 1.00 77.44 71 TRP A C 1
ATOM 529 O O . TRP A 1 71 ? -12.784 -6.363 -5.515 1.00 77.44 71 TRP A O 1
ATOM 539 N N . GLY A 1 72 ? -13.481 -4.766 -4.115 1.00 73.50 72 GLY A N 1
ATOM 540 C CA . GLY A 1 72 ? -13.946 -3.848 -5.165 1.00 73.50 72 GLY A CA 1
ATOM 541 C C . GLY A 1 72 ? -12.903 -2.834 -5.649 1.00 73.50 72 GLY A C 1
ATOM 542 O O . GLY A 1 72 ? -13.263 -1.848 -6.292 1.00 73.50 72 GLY A O 1
ATOM 543 N N . ARG A 1 73 ? -11.630 -2.983 -5.271 1.00 80.44 73 ARG A N 1
ATOM 544 C CA . ARG A 1 73 ? -10.561 -2.011 -5.560 1.00 80.44 73 ARG A CA 1
ATOM 545 C C . ARG A 1 73 ? -9.572 -2.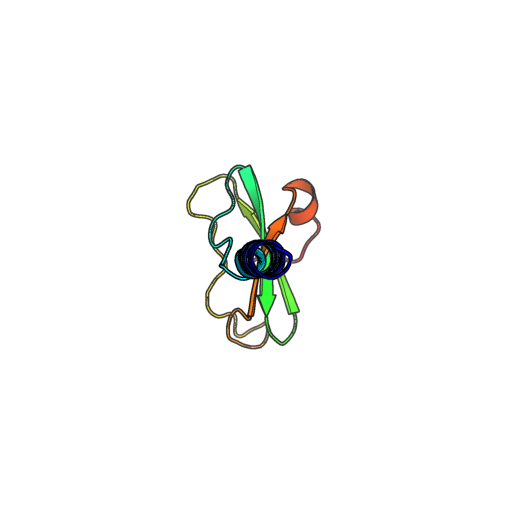579 -6.573 1.00 80.44 73 ARG A C 1
ATOM 547 O O . ARG A 1 73 ? -9.515 -3.775 -6.820 1.00 80.44 73 ARG A O 1
ATOM 554 N N . HIS A 1 74 ? -8.769 -1.688 -7.151 1.00 81.00 74 HIS A N 1
ATOM 555 C CA . HIS A 1 74 ? -7.706 -2.080 -8.068 1.00 81.00 74 HIS A CA 1
ATOM 556 C C . HIS A 1 74 ? -6.667 -2.948 -7.334 1.00 81.00 74 HIS A C 1
ATOM 558 O O . HIS A 1 74 ? -6.135 -2.472 -6.326 1.00 81.00 74 HIS A O 1
ATOM 564 N N . PRO A 1 75 ? -6.377 -4.177 -7.797 1.00 79.38 75 PRO A N 1
ATOM 565 C CA . PRO A 1 75 ? -5.522 -5.101 -7.064 1.00 79.38 75 PRO A CA 1
ATOM 566 C C . PRO A 1 75 ? -4.086 -4.579 -6.922 1.00 79.38 75 PRO A C 1
ATOM 568 O O . PRO A 1 75 ? -3.491 -4.037 -7.869 1.00 79.38 75 PRO A O 1
ATOM 571 N N . CYS A 1 76 ? -3.547 -4.711 -5.706 1.00 75.81 76 CYS A N 1
ATOM 572 C CA . CYS A 1 76 ? -2.108 -4.804 -5.494 1.00 75.81 76 CYS A CA 1
ATOM 573 C C . CYS A 1 76 ? -1.655 -6.208 -5.940 1.00 75.81 76 CYS A C 1
ATOM 575 O O . CYS A 1 76 ? -0.618 -6.245 -6.630 1.00 75.81 76 CYS A O 1
#